Protein AF-A0A4U1F525-F1 (afdb_monomer)

Structure (mmCIF, N/CA/C/O backbone):
data_AF-A0A4U1F525-F1
#
_entry.id   AF-A0A4U1F525-F1
#
loop_
_atom_site.group_PDB
_atom_site.id
_atom_site.type_symbol
_atom_site.label_atom_id
_atom_site.label_alt_id
_atom_site.label_comp_id
_atom_site.label_asym_id
_atom_site.label_entity_id
_atom_site.label_seq_id
_atom_site.pdbx_PDB_ins_code
_atom_site.Cartn_x
_atom_site.Cartn_y
_atom_site.Cartn_z
_atom_site.occupancy
_atom_site.B_iso_or_equiv
_atom_site.auth_seq_id
_atom_site.auth_comp_id
_atom_site.auth_asym_id
_atom_site.auth_atom_id
_atom_site.pdbx_PDB_model_num
ATOM 1 N N . MET A 1 1 ? 8.512 -15.077 41.974 1.00 60.28 1 MET A N 1
ATOM 2 C CA . MET A 1 1 ? 8.374 -15.748 40.656 1.00 60.28 1 MET A CA 1
ATOM 3 C C . MET A 1 1 ? 7.055 -15.458 39.915 1.00 60.28 1 MET A C 1
ATOM 5 O O . MET A 1 1 ? 7.031 -15.609 38.702 1.00 60.28 1 MET A O 1
ATOM 9 N N . ALA A 1 2 ? 5.957 -15.048 40.573 1.00 68.88 2 ALA A N 1
ATOM 10 C CA . ALA A 1 2 ? 4.675 -14.788 39.889 1.00 68.88 2 ALA A CA 1
ATOM 11 C C . ALA A 1 2 ? 4.596 -13.418 39.180 1.00 68.88 2 ALA A C 1
ATOM 13 O O . ALA A 1 2 ? 4.016 -13.311 38.103 1.00 68.88 2 ALA A O 1
ATOM 14 N N . ALA A 1 3 ? 5.210 -12.378 39.756 1.00 73.06 3 ALA A N 1
ATOM 15 C CA . ALA A 1 3 ? 5.197 -11.025 39.193 1.00 73.06 3 ALA A CA 1
ATOM 16 C C . ALA A 1 3 ? 5.994 -10.916 37.880 1.00 73.06 3 ALA A C 1
ATOM 18 O O . ALA A 1 3 ? 5.531 -10.294 36.931 1.00 73.06 3 ALA A O 1
ATOM 19 N N . SER A 1 4 ? 7.142 -11.596 37.789 1.00 82.38 4 SER A N 1
ATOM 20 C CA . SER A 1 4 ? 7.958 -11.630 36.569 1.00 82.38 4 SER A CA 1
ATOM 21 C C . SER A 1 4 ? 7.223 -12.296 35.406 1.00 82.38 4 SER A C 1
ATOM 23 O O . SER A 1 4 ? 7.236 -11.776 34.297 1.00 82.38 4 SER A O 1
ATOM 25 N N . ARG A 1 5 ? 6.501 -13.394 35.668 1.00 87.81 5 ARG A N 1
ATOM 26 C CA . ARG A 1 5 ? 5.649 -14.052 34.665 1.00 87.81 5 ARG A CA 1
ATOM 27 C C . ARG A 1 5 ? 4.547 -13.118 34.170 1.00 87.81 5 ARG A C 1
ATOM 29 O O . ARG A 1 5 ? 4.356 -13.003 32.968 1.00 87.81 5 ARG A O 1
ATOM 36 N N . ARG A 1 6 ? 3.871 -12.408 35.081 1.00 89.94 6 ARG A N 1
ATOM 37 C CA . ARG A 1 6 ? 2.830 -11.428 34.725 1.00 89.94 6 ARG A CA 1
ATOM 38 C C . ARG A 1 6 ? 3.379 -10.294 33.857 1.00 89.94 6 ARG A C 1
ATOM 40 O O . ARG A 1 6 ? 2.772 -9.999 32.838 1.00 89.94 6 ARG A O 1
ATOM 47 N N . CYS A 1 7 ? 4.537 -9.722 34.193 1.00 89.44 7 CYS A N 1
ATOM 48 C CA . CYS A 1 7 ? 5.173 -8.705 33.347 1.00 89.44 7 CYS A CA 1
ATOM 49 C C . CYS A 1 7 ? 5.496 -9.230 31.948 1.00 89.44 7 CYS A C 1
ATOM 51 O O . CYS A 1 7 ? 5.186 -8.564 30.967 1.00 89.44 7 CYS A O 1
ATOM 53 N N . LEU A 1 8 ? 6.073 -10.429 31.840 1.00 90.25 8 LEU A N 1
ATOM 54 C CA . LEU A 1 8 ? 6.386 -11.021 30.539 1.00 90.25 8 LEU A CA 1
ATOM 55 C C . LEU A 1 8 ? 5.126 -11.240 29.694 1.00 90.25 8 LEU A C 1
ATOM 57 O O . LEU A 1 8 ? 5.131 -10.902 28.515 1.00 90.25 8 LEU A O 1
ATOM 61 N N . PHE A 1 9 ? 4.035 -11.722 30.296 1.00 92.06 9 PHE A N 1
ATOM 62 C CA . PHE A 1 9 ? 2.754 -11.853 29.599 1.00 92.06 9 PHE A CA 1
ATOM 63 C C . PHE A 1 9 ? 2.214 -10.504 29.121 1.00 92.06 9 PHE A C 1
ATOM 65 O O . PHE A 1 9 ? 1.806 -10.396 27.970 1.00 92.06 9 PHE A O 1
ATOM 72 N N . LEU A 1 10 ? 2.251 -9.467 29.959 1.00 92.00 10 LEU A N 1
ATOM 73 C CA . LEU A 1 10 ? 1.792 -8.131 29.570 1.00 92.00 10 LEU A CA 1
ATOM 74 C C . LEU A 1 10 ? 2.643 -7.533 28.440 1.00 92.00 10 LEU A C 1
ATOM 76 O O . LEU A 1 10 ? 2.096 -6.933 27.518 1.00 92.00 10 LEU A O 1
ATOM 80 N N . LEU A 1 11 ? 3.962 -7.742 28.466 1.00 93.06 11 LEU A N 1
ATOM 81 C CA . LEU A 1 11 ? 4.863 -7.303 27.398 1.00 93.06 11 LEU A CA 1
ATOM 82 C C . LEU A 1 11 ? 4.612 -8.057 26.087 1.00 93.06 11 LEU A C 1
ATOM 84 O O . LEU A 1 11 ? 4.565 -7.429 25.028 1.00 93.06 11 LEU A O 1
ATOM 88 N N . LEU A 1 12 ? 4.404 -9.377 26.146 1.00 92.88 12 LEU A N 1
ATOM 89 C CA . LEU A 1 12 ? 4.054 -10.182 24.972 1.00 92.88 12 LEU A CA 1
ATOM 90 C C . LEU A 1 12 ? 2.709 -9.760 24.378 1.00 92.88 12 LEU A C 1
ATOM 92 O O . LEU A 1 12 ? 2.611 -9.605 23.165 1.00 92.88 12 LEU A O 1
ATOM 96 N N . LEU A 1 13 ? 1.694 -9.544 25.218 1.00 93.25 13 LEU A N 1
ATOM 97 C CA . LEU A 1 13 ? 0.376 -9.091 24.772 1.00 93.25 13 LEU A CA 1
ATOM 98 C C . LEU A 1 13 ? 0.452 -7.701 24.135 1.00 93.25 13 LEU A C 1
ATOM 100 O O . LEU A 1 13 ? -0.086 -7.508 23.051 1.00 93.25 13 LEU A O 1
ATOM 104 N N . SER A 1 14 ? 1.172 -6.764 24.757 1.00 91.56 14 SER A N 1
ATOM 105 C CA . SER A 1 14 ? 1.386 -5.417 24.212 1.00 91.56 14 SER A CA 1
ATOM 106 C C . SER A 1 14 ? 2.076 -5.460 22.844 1.00 91.56 14 SER A C 1
ATOM 108 O O . SER A 1 14 ? 1.582 -4.891 21.871 1.00 91.56 14 SER A O 1
ATOM 110 N N . 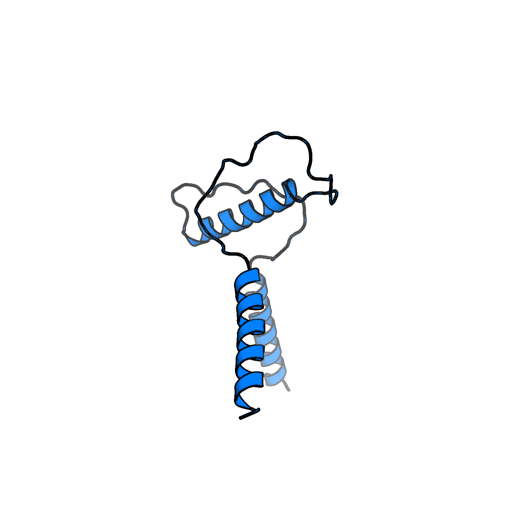THR A 1 15 ? 3.174 -6.214 22.741 1.00 88.56 15 THR A N 1
ATOM 111 C CA . THR A 1 15 ? 3.919 -6.376 21.482 1.00 88.56 15 THR A CA 1
ATOM 112 C C . THR A 1 15 ? 3.069 -7.073 20.417 1.00 88.56 15 THR A C 1
ATOM 114 O O . THR A 1 15 ? 3.085 -6.672 19.257 1.00 88.56 15 THR A O 1
ATOM 117 N N . GLY A 1 16 ? 2.285 -8.083 20.806 1.00 87.31 16 GLY A N 1
ATOM 118 C CA . GLY A 1 16 ? 1.355 -8.778 19.921 1.00 87.31 16 GLY A CA 1
ATOM 119 C C . GLY A 1 16 ? 0.292 -7.840 19.354 1.00 87.31 16 GLY A C 1
ATOM 120 O O . GLY A 1 16 ? 0.112 -7.793 18.143 1.00 87.31 16 GLY A O 1
ATOM 121 N N . VAL A 1 17 ? -0.357 -7.034 20.198 1.00 87.19 17 VAL A N 1
ATOM 122 C CA . VAL A 1 17 ? -1.357 -6.050 19.752 1.00 87.19 17 VAL A CA 1
ATOM 123 C C . VAL A 1 17 ? -0.728 -4.988 18.847 1.00 87.19 17 VAL A C 1
ATOM 125 O O . VAL A 1 17 ? -1.327 -4.637 17.8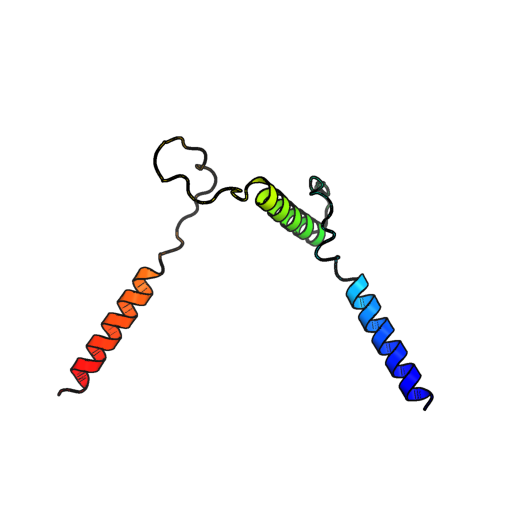35 1.00 87.19 17 VAL A O 1
ATOM 128 N N . ALA A 1 18 ? 0.488 -4.522 19.146 1.00 83.88 18 ALA A N 1
ATOM 129 C CA . ALA A 1 18 ? 1.201 -3.572 18.291 1.00 83.88 18 ALA A CA 1
ATOM 130 C C . ALA A 1 18 ? 1.490 -4.151 16.894 1.00 83.88 18 AL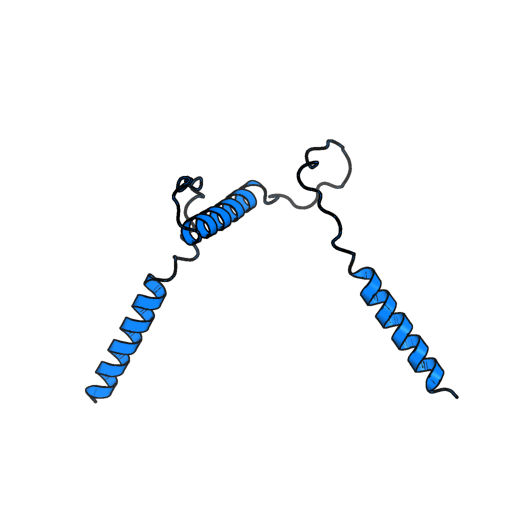A A C 1
ATOM 132 O O . ALA A 1 18 ? 1.276 -3.469 15.895 1.00 83.88 18 ALA A O 1
ATOM 133 N N . LEU A 1 19 ? 1.910 -5.418 16.817 1.00 80.56 19 LEU A N 1
ATOM 134 C CA . LEU A 1 19 ? 2.135 -6.122 15.551 1.00 80.56 19 LEU A CA 1
ATOM 135 C C . LEU A 1 19 ? 0.831 -6.393 14.785 1.00 80.56 19 LEU A C 1
ATOM 137 O O . LEU A 1 19 ? 0.843 -6.376 13.559 1.00 80.56 19 LEU A O 1
ATOM 141 N N . LEU A 1 20 ? -0.282 -6.635 15.487 1.00 76.56 20 LEU A N 1
ATOM 142 C CA . LEU A 1 20 ? -1.605 -6.812 14.872 1.00 76.56 20 LEU A CA 1
ATOM 143 C C . LEU A 1 20 ? -2.194 -5.493 14.352 1.00 76.56 20 LEU A C 1
ATOM 145 O O . LEU A 1 20 ? -2.937 -5.508 13.374 1.00 76.56 20 LEU A O 1
ATOM 149 N N . LEU A 1 21 ? -1.894 -4.371 15.013 1.00 73.81 21 LEU A N 1
ATOM 150 C CA . LEU A 1 21 ? -2.354 -3.042 14.606 1.00 73.81 21 LEU A CA 1
ATOM 151 C C . LEU A 1 21 ? -1.521 -2.476 13.448 1.00 73.81 21 LEU A C 1
ATOM 153 O O . LEU A 1 21 ? -2.005 -1.644 12.682 1.00 73.81 21 LEU A O 1
ATOM 157 N N . GLN A 1 22 ? -0.277 -2.934 13.291 1.00 74.25 22 GLN A N 1
ATOM 158 C CA . GLN A 1 22 ? 0.505 -2.660 12.092 1.00 74.25 22 GLN A CA 1
ATOM 159 C C . GLN A 1 22 ? -0.146 -3.357 10.886 1.00 74.25 22 GLN A C 1
ATOM 161 O O . GLN A 1 22 ? -0.360 -4.570 10.930 1.00 74.25 22 GLN A O 1
ATOM 166 N N . PRO A 1 23 ? -0.432 -2.635 9.784 1.00 61.47 23 PRO A N 1
ATOM 167 C CA . PRO A 1 23 ? -0.924 -3.259 8.566 1.00 61.47 23 PRO A CA 1
ATOM 168 C C . PRO A 1 23 ? 0.049 -4.366 8.146 1.00 61.47 23 PRO A C 1
ATOM 170 O O . PRO A 1 23 ? 1.254 -4.093 8.065 1.00 61.47 23 PRO A O 1
ATOM 173 N N . PRO A 1 24 ? -0.417 -5.605 7.896 1.00 60.56 24 PRO A N 1
ATOM 174 C CA . PRO A 1 24 ? 0.459 -6.708 7.543 1.00 60.56 24 PRO A CA 1
ATOM 175 C C . PRO A 1 24 ? 1.216 -6.349 6.266 1.00 60.56 24 PRO A C 1
ATOM 177 O O . PRO A 1 24 ? 0.679 -6.369 5.155 1.00 60.56 24 PRO A O 1
ATOM 180 N N . LEU A 1 25 ? 2.490 -6.000 6.443 1.00 57.00 25 LEU A N 1
ATOM 181 C CA . LEU A 1 25 ? 3.414 -5.648 5.381 1.00 57.00 25 LEU A CA 1
ATOM 182 C C . LEU A 1 25 ? 3.737 -6.915 4.579 1.00 57.00 25 LEU A C 1
ATOM 184 O O . LEU A 1 25 ? 4.793 -7.520 4.728 1.00 57.00 25 LEU A O 1
ATOM 188 N N . GLY A 1 26 ? 2.809 -7.340 3.726 1.00 57.12 26 GLY A N 1
ATOM 189 C CA . GLY A 1 26 ? 3.057 -8.390 2.746 1.00 57.12 26 GLY A CA 1
ATOM 190 C C . GLY A 1 26 ? 2.296 -9.694 2.943 1.00 57.12 26 GLY A C 1
ATOM 191 O O . GLY A 1 26 ? 2.904 -10.758 2.853 1.00 57.12 26 GLY A O 1
ATOM 192 N N . ALA A 1 27 ? 0.964 -9.645 3.011 1.00 50.78 27 ALA A N 1
ATOM 193 C CA . ALA A 1 27 ? 0.183 -10.742 2.440 1.00 50.78 27 ALA A CA 1
ATOM 194 C C . ALA A 1 27 ? 0.469 -10.790 0.922 1.00 50.78 27 ALA A C 1
ATOM 196 O O . ALA A 1 27 ? -0.083 -10.044 0.114 1.00 50.78 27 ALA A O 1
ATOM 197 N N . ARG A 1 28 ? 1.473 -11.586 0.539 1.00 56.62 28 ARG A N 1
ATOM 198 C CA . ARG A 1 28 ? 1.892 -11.852 -0.842 1.00 56.62 28 ARG A CA 1
ATOM 199 C C . ARG A 1 28 ? 0.980 -12.906 -1.476 1.00 56.62 28 A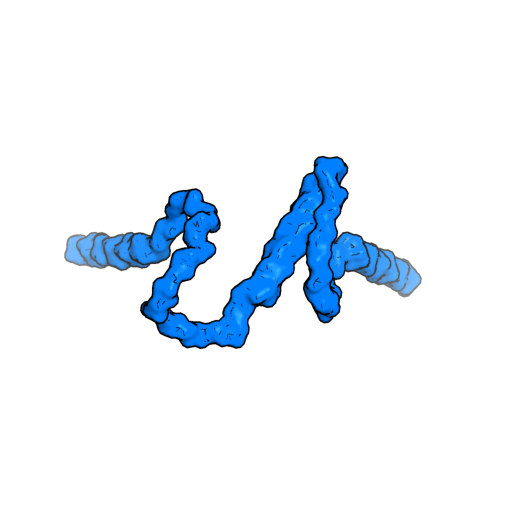RG A C 1
ATOM 201 O O . ARG A 1 28 ? 1.423 -14.008 -1.774 1.00 56.62 28 ARG A O 1
ATOM 208 N N . GLY A 1 29 ? -0.279 -12.573 -1.705 1.00 51.91 29 GLY A N 1
ATOM 209 C CA . GLY A 1 29 ? -1.169 -13.393 -2.522 1.00 51.91 29 GLY A CA 1
ATOM 210 C C . GLY A 1 29 ? -1.835 -12.489 -3.532 1.00 51.91 29 GLY A C 1
ATOM 211 O O . GLY A 1 29 ? -2.676 -11.714 -3.116 1.00 51.91 29 GLY A O 1
ATOM 212 N N . THR A 1 30 ? -1.392 -12.557 -4.796 1.00 53.06 30 THR A N 1
ATOM 213 C CA . THR A 1 30 ? -1.976 -11.921 -6.003 1.00 53.06 30 THR A CA 1
ATOM 214 C C . THR A 1 30 ? -2.380 -10.440 -5.878 1.00 53.06 30 THR A C 1
ATOM 216 O O . THR A 1 30 ? -3.280 -10.123 -5.115 1.00 53.06 30 THR A O 1
ATOM 219 N N . PRO A 1 31 ? -1.773 -9.506 -6.640 1.00 58.69 31 PRO A N 1
ATOM 220 C CA . PRO A 1 31 ? -2.158 -8.098 -6.572 1.00 58.69 31 PRO A CA 1
ATOM 221 C C . PRO A 1 31 ? -3.628 -7.925 -6.980 1.00 58.69 31 PRO A C 1
ATOM 223 O O . PRO A 1 31 ? -3.957 -7.983 -8.162 1.00 58.69 31 PRO A O 1
ATOM 226 N N . LEU A 1 32 ? -4.491 -7.754 -5.979 1.00 67.06 32 LEU A N 1
ATOM 227 C CA . LEU A 1 32 ? -5.860 -7.298 -6.144 1.00 67.06 32 LEU A CA 1
ATOM 228 C C . LEU A 1 32 ? -5.787 -5.848 -6.621 1.00 67.06 32 LEU A C 1
ATOM 230 O O . LEU A 1 32 ? -4.967 -5.074 -6.120 1.00 67.06 32 LEU A O 1
ATOM 234 N N . GLU A 1 33 ? -6.585 -5.507 -7.627 1.00 73.94 33 GLU A N 1
ATOM 235 C CA . GLU A 1 33 ? -6.722 -4.125 -8.072 1.00 73.94 33 GLU A CA 1
ATOM 236 C C . GLU A 1 33 ? -7.113 -3.263 -6.859 1.00 73.94 33 GLU A C 1
ATOM 238 O O . GLU A 1 33 ? -8.079 -3.605 -6.169 1.00 73.94 33 GLU A O 1
ATOM 243 N N . PRO A 1 34 ? -6.328 -2.224 -6.517 1.00 76.19 34 PRO A N 1
ATOM 244 C CA . PRO A 1 34 ? -6.608 -1.419 -5.338 1.00 76.19 34 PRO A CA 1
ATOM 245 C C . PRO A 1 34 ? -7.970 -0.748 -5.516 1.00 76.19 34 PRO A C 1
ATOM 247 O O . PRO A 1 34 ? -8.225 -0.089 -6.523 1.00 76.19 34 PRO A O 1
ATOM 250 N N . VAL A 1 35 ? -8.858 -0.929 -4.541 1.00 82.19 35 VAL A N 1
ATOM 251 C CA . VAL A 1 35 ? -10.224 -0.400 -4.603 1.00 82.19 35 VAL A CA 1
ATOM 252 C C . VAL A 1 35 ? -10.208 1.062 -4.184 1.00 82.19 35 VAL A C 1
ATOM 254 O O . VAL A 1 35 ? -9.702 1.398 -3.114 1.00 82.19 35 VAL A O 1
ATOM 257 N N . TYR A 1 36 ? -10.776 1.930 -5.020 1.00 85.62 36 TYR A N 1
ATOM 258 C CA . TYR A 1 36 ? -10.874 3.350 -4.710 1.00 85.62 36 TYR A CA 1
ATOM 259 C C . TYR A 1 36 ? -11.786 3.582 -3.485 1.00 85.62 36 TYR A C 1
ATOM 261 O O . TYR A 1 36 ? -12.962 3.218 -3.540 1.00 85.62 36 TYR A O 1
ATOM 269 N N . PRO A 1 37 ? -11.289 4.199 -2.393 1.00 82.69 37 PRO A N 1
ATOM 270 C CA . PRO A 1 37 ? -12.060 4.380 -1.157 1.00 82.69 37 PRO A CA 1
ATOM 271 C C . PRO A 1 37 ? -13.227 5.383 -1.251 1.00 82.69 37 PRO A C 1
ATOM 273 O O . PRO A 1 37 ? -14.006 5.490 -0.306 1.00 82.69 37 PRO A O 1
ATOM 276 N N . GLY A 1 38 ? -13.353 6.121 -2.361 1.00 84.62 38 GLY A N 1
ATOM 277 C CA . GLY A 1 38 ? -14.352 7.179 -2.546 1.00 84.62 38 GLY A CA 1
ATOM 278 C C . GLY A 1 38 ? -13.861 8.573 -2.131 1.00 84.62 38 GLY A C 1
ATOM 279 O O . GLY A 1 38 ? -12.877 8.713 -1.407 1.00 84.62 38 GLY A O 1
ATOM 280 N N . ASP A 1 39 ? -14.578 9.615 -2.565 1.00 82.44 39 ASP A N 1
ATOM 281 C CA . ASP A 1 39 ? -14.180 11.023 -2.371 1.00 82.44 39 ASP A CA 1
ATOM 282 C C . ASP A 1 39 ? -14.257 11.507 -0.909 1.00 82.44 39 ASP A C 1
ATOM 284 O O . ASP A 1 39 ? -13.645 12.508 -0.547 1.00 82.44 39 ASP A O 1
ATOM 288 N N . ASN A 1 40 ? -14.986 10.788 -0.048 1.00 81.75 40 ASN A N 1
ATOM 289 C CA . ASN A 1 40 ? -15.137 11.110 1.379 1.00 81.75 40 ASN A CA 1
ATOM 290 C C . ASN A 1 40 ? -14.122 10.377 2.274 1.00 81.75 40 ASN A C 1
ATOM 292 O O . ASN A 1 40 ? -14.302 10.299 3.491 1.00 81.75 40 ASN A O 1
ATOM 296 N N . ALA A 1 41 ? -13.094 9.776 1.679 1.00 82.88 41 ALA A N 1
ATOM 297 C CA . ALA A 1 41 ? -12.105 9.005 2.408 1.00 82.88 41 ALA A CA 1
ATOM 298 C C . ALA A 1 41 ? -11.226 9.890 3.294 1.00 82.88 41 ALA A C 1
ATOM 300 O O . ALA A 1 41 ? -10.927 11.046 2.983 1.00 82.88 41 ALA A O 1
ATOM 301 N N . THR A 1 42 ? -10.758 9.324 4.401 1.00 87.31 42 THR A N 1
ATOM 302 C CA . THR A 1 42 ? -9.797 10.023 5.252 1.00 87.31 42 THR A CA 1
ATOM 303 C C . THR A 1 42 ? -8.441 10.134 4.549 1.00 87.31 42 THR A C 1
ATOM 305 O O . THR A 1 42 ? -8.081 9.318 3.697 1.00 87.31 42 THR A O 1
ATOM 308 N N . LEU A 1 43 ? -7.644 11.139 4.928 1.00 86.44 43 LEU A N 1
ATOM 309 C CA . LEU A 1 43 ? -6.309 11.351 4.353 1.00 86.44 43 LEU A CA 1
ATOM 310 C C . LEU A 1 43 ? -5.410 10.110 4.503 1.00 86.44 43 LEU A C 1
ATOM 312 O O . LEU A 1 43 ? -4.609 9.801 3.624 1.00 86.44 43 LEU A O 1
ATOM 316 N N . GLU A 1 44 ? -5.577 9.379 5.604 1.00 85.81 44 GLU A N 1
ATOM 317 C CA . GLU A 1 44 ? -4.864 8.131 5.861 1.00 85.81 44 GLU A CA 1
ATOM 318 C C . GLU A 1 44 ? -5.267 7.024 4.874 1.00 85.81 44 GLU A C 1
ATOM 320 O O . GLU A 1 44 ? -4.397 6.370 4.299 1.00 85.81 44 GLU A O 1
ATOM 325 N N . GLN A 1 45 ? -6.566 6.864 4.602 1.00 84.00 45 GLN A N 1
ATOM 326 C CA . GLN A 1 45 ? -7.072 5.898 3.620 1.00 84.00 45 GLN A CA 1
ATOM 327 C C . GLN A 1 45 ? -6.608 6.236 2.198 1.00 84.00 45 GLN A C 1
ATOM 329 O O . GLN A 1 45 ? -6.235 5.345 1.436 1.00 84.00 45 GLN A O 1
ATOM 334 N N . MET A 1 46 ? -6.554 7.524 1.848 1.00 86.31 46 MET A N 1
ATOM 335 C CA . MET A 1 46 ? -5.990 7.976 0.572 1.00 86.31 46 MET A CA 1
ATOM 336 C C . MET A 1 46 ? -4.493 7.675 0.461 1.00 86.31 46 MET A C 1
ATOM 338 O O . MET A 1 46 ? -4.029 7.228 -0.590 1.00 86.31 46 MET A O 1
ATOM 342 N N . ALA A 1 47 ? -3.729 7.877 1.537 1.00 86.81 47 ALA A N 1
ATOM 343 C CA . ALA A 1 47 ? -2.303 7.558 1.563 1.00 86.81 47 ALA A CA 1
ATOM 344 C C . ALA A 1 47 ? -2.051 6.048 1.402 1.00 86.81 47 ALA A C 1
ATOM 346 O O . ALA A 1 47 ? -1.141 5.648 0.669 1.00 86.81 47 ALA A O 1
ATOM 347 N N . GLN A 1 48 ? -2.877 5.215 2.040 1.00 84.81 48 GLN A N 1
ATOM 348 C CA . GLN A 1 48 ? -2.839 3.759 1.892 1.00 84.81 48 GLN A CA 1
ATOM 349 C C . GLN A 1 48 ? -3.168 3.340 0.454 1.00 84.81 48 GLN A C 1
ATOM 351 O O . GLN A 1 48 ? -2.371 2.633 -0.165 1.00 84.81 48 GLN A O 1
ATOM 356 N N . TYR A 1 49 ? -4.252 3.867 -0.121 1.00 87.25 49 TYR A N 1
ATOM 357 C CA . TYR A 1 49 ? -4.626 3.626 -1.517 1.00 87.25 49 TYR A CA 1
ATOM 358 C C . TYR A 1 49 ? -3.502 4.012 -2.493 1.00 87.25 49 TYR A C 1
ATOM 360 O O . TYR A 1 49 ? -3.137 3.234 -3.374 1.00 87.25 49 TYR A O 1
ATOM 368 N N . ALA A 1 50 ? -2.876 5.178 -2.306 1.00 88.06 50 ALA A N 1
ATOM 369 C CA . ALA A 1 50 ? -1.763 5.622 -3.144 1.00 88.06 50 ALA A CA 1
ATOM 370 C C . ALA A 1 50 ? -0.531 4.700 -3.035 1.00 88.06 50 ALA A C 1
ATOM 372 O O . ALA A 1 50 ? 0.140 4.421 -4.037 1.00 88.06 50 ALA A O 1
ATOM 373 N N . ALA A 1 51 ? -0.223 4.208 -1.831 1.00 87.62 51 ALA A N 1
ATOM 374 C CA . ALA A 1 51 ? 0.874 3.269 -1.611 1.00 87.62 51 ALA A CA 1
ATOM 375 C C . ALA A 1 51 ? 0.605 1.909 -2.280 1.00 87.62 51 ALA A C 1
ATOM 377 O O . ALA A 1 51 ? 1.501 1.345 -2.925 1.00 87.62 51 ALA A O 1
ATOM 378 N N . GLU A 1 52 ? -0.625 1.409 -2.172 1.00 86.06 52 GLU A N 1
ATOM 379 C CA . GLU A 1 52 ? -1.069 0.180 -2.831 1.00 86.06 52 GLU A CA 1
ATOM 380 C C . GLU A 1 52 ? -1.036 0.310 -4.353 1.00 86.06 52 GLU A C 1
ATOM 382 O O . GLU A 1 52 ? -0.452 -0.546 -5.024 1.00 86.06 52 GLU A O 1
ATOM 387 N N . LEU A 1 53 ? -1.539 1.418 -4.897 1.00 87.62 53 LEU A N 1
ATOM 388 C CA . LEU A 1 53 ? -1.503 1.714 -6.327 1.00 87.62 53 LEU A CA 1
ATOM 389 C C . LEU A 1 53 ? -0.072 1.746 -6.867 1.00 87.62 53 LEU A C 1
ATOM 391 O O . LEU A 1 53 ? 0.235 1.120 -7.884 1.00 87.62 53 LEU A O 1
ATOM 395 N N . ARG A 1 54 ? 0.848 2.402 -6.155 1.00 87.00 54 ARG A N 1
ATOM 396 C CA . ARG A 1 54 ? 2.264 2.428 -6.544 1.00 87.00 54 ARG A CA 1
ATOM 397 C C . ARG A 1 54 ? 2.869 1.025 -6.570 1.00 87.00 54 ARG A C 1
ATOM 399 O O . ARG A 1 54 ? 3.640 0.696 -7.473 1.00 87.00 54 ARG A O 1
ATOM 406 N N . ARG A 1 55 ? 2.536 0.186 -5.590 1.00 84.88 55 ARG A N 1
ATOM 407 C CA . ARG A 1 55 ? 2.995 -1.207 -5.531 1.00 84.88 55 ARG A CA 1
ATOM 408 C C . ARG A 1 55 ? 2.403 -2.044 -6.668 1.00 84.88 55 ARG A C 1
ATOM 410 O O . ARG A 1 55 ? 3.141 -2.835 -7.258 1.00 84.88 55 ARG A O 1
ATOM 417 N N . TYR A 1 56 ? 1.122 -1.856 -6.978 1.00 86.38 56 TYR A N 1
ATOM 418 C CA . TYR A 1 56 ? 0.423 -2.510 -8.084 1.00 86.38 56 TYR A CA 1
ATOM 419 C C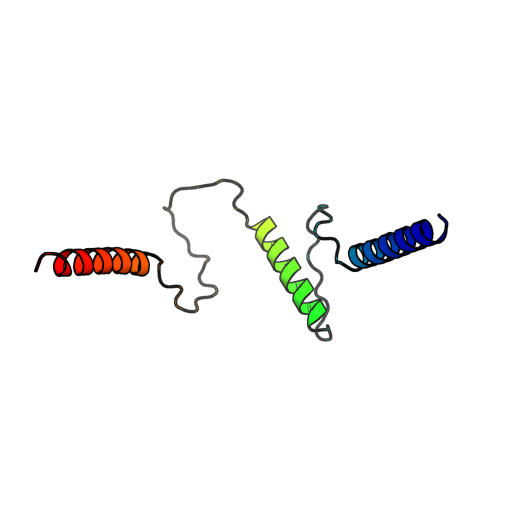 . TYR A 1 56 ? 1.085 -2.181 -9.426 1.00 86.38 56 TYR A C 1
ATOM 421 O O . TYR A 1 56 ? 1.526 -3.084 -10.139 1.00 86.38 56 TYR A O 1
ATOM 429 N N . ILE A 1 57 ? 1.277 -0.890 -9.707 1.00 86.69 57 ILE A N 1
ATOM 430 C CA . ILE A 1 57 ? 1.938 -0.421 -10.929 1.00 86.69 57 ILE A CA 1
ATOM 431 C C . ILE A 1 57 ? 3.348 -0.994 -11.023 1.00 86.69 57 ILE A C 1
ATOM 433 O O . ILE A 1 57 ? 3.705 -1.565 -12.048 1.00 86.69 57 ILE A O 1
ATOM 437 N N . ASN A 1 58 ? 4.135 -0.912 -9.948 1.00 86.38 58 ASN A N 1
ATOM 438 C CA . ASN A 1 58 ? 5.487 -1.462 -9.937 1.00 86.38 58 ASN A CA 1
ATOM 439 C C . ASN A 1 58 ? 5.500 -2.971 -10.217 1.00 86.38 58 ASN A C 1
ATOM 441 O O . ASN A 1 58 ? 6.415 -3.455 -10.868 1.00 86.38 58 ASN A O 1
ATOM 445 N N . MET A 1 59 ? 4.512 -3.733 -9.747 1.00 83.00 59 MET A N 1
ATOM 446 C CA . MET A 1 59 ? 4.400 -5.165 -10.049 1.00 83.00 59 MET A CA 1
ATOM 447 C C . MET A 1 59 ? 4.088 -5.432 -11.527 1.00 83.00 59 MET A C 1
ATOM 449 O O . MET A 1 59 ? 4.650 -6.370 -12.099 1.00 83.00 59 MET A O 1
ATOM 453 N N . LEU A 1 60 ? 3.214 -4.628 -12.137 1.00 81.06 60 LEU A N 1
ATOM 454 C CA . LEU A 1 60 ? 2.850 -4.756 -13.550 1.00 81.06 60 LEU A CA 1
ATOM 455 C C . LEU A 1 60 ? 3.988 -4.337 -14.482 1.00 81.06 60 LEU A C 1
ATOM 457 O O . LEU A 1 60 ? 4.263 -5.016 -15.469 1.00 81.06 60 LEU A O 1
ATOM 461 N N . THR A 1 61 ? 4.652 -3.228 -14.163 1.00 82.44 61 THR A N 1
ATOM 462 C CA . THR A 1 61 ? 5.615 -2.577 -15.058 1.00 82.44 61 THR A CA 1
ATOM 463 C C . THR A 1 61 ? 7.053 -2.993 -14.804 1.00 82.44 61 THR A C 1
ATOM 465 O O . THR A 1 61 ? 7.912 -2.670 -15.625 1.00 82.44 61 THR A O 1
ATOM 468 N N . ARG A 1 62 ? 7.348 -3.712 -13.705 1.00 78.81 62 ARG A N 1
ATOM 469 C CA . ARG A 1 62 ? 8.710 -4.183 -13.429 1.00 78.81 62 ARG A CA 1
ATOM 470 C C . ARG A 1 62 ? 9.198 -4.991 -14.631 1.00 78.81 62 ARG A C 1
ATOM 472 O O . ARG A 1 62 ? 8.655 -6.071 -14.885 1.00 78.81 62 ARG A O 1
ATOM 479 N N . PRO A 1 63 ? 10.242 -4.518 -15.334 1.00 75.75 63 PRO A N 1
ATOM 480 C CA . PRO A 1 63 ? 10.774 -5.227 -16.483 1.00 75.75 63 PRO A CA 1
ATOM 481 C C . PRO A 1 63 ? 11.168 -6.637 -16.054 1.00 75.75 63 PRO A C 1
ATOM 483 O O . PRO A 1 63 ? 11.958 -6.817 -15.124 1.00 75.75 63 PRO A O 1
ATOM 486 N N . ARG A 1 64 ? 10.577 -7.648 -16.695 1.00 72.00 64 ARG A N 1
ATOM 487 C CA . ARG A 1 64 ? 10.870 -9.056 -16.386 1.00 72.00 64 ARG A CA 1
ATOM 488 C C . ARG A 1 64 ? 12.117 -9.574 -17.107 1.00 72.00 64 ARG A C 1
ATOM 490 O O . ARG A 1 64 ? 12.613 -10.634 -16.753 1.00 72.00 64 ARG A O 1
ATOM 497 N N . TYR A 1 65 ? 12.665 -8.784 -18.030 1.00 70.31 65 TYR A N 1
ATOM 498 C CA . TYR A 1 65 ? 13.933 -9.032 -18.708 1.00 70.31 65 TYR A CA 1
ATOM 499 C C . TYR A 1 65 ? 14.742 -7.730 -18.727 1.00 70.31 65 TYR A C 1
ATOM 501 O O . TYR A 1 65 ? 14.236 -6.679 -19.122 1.00 70.31 65 TYR A O 1
ATOM 509 N N . GLY A 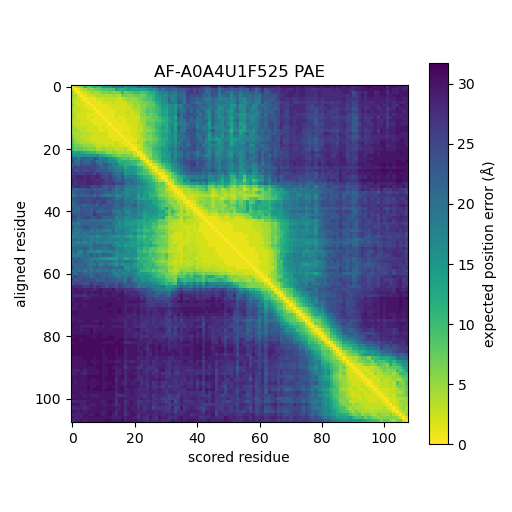1 66 ? 15.974 -7.776 -18.224 1.00 69.69 66 GLY A N 1
ATOM 510 C CA . GLY A 1 66 ? 16.875 -6.627 -18.207 1.00 69.69 66 GLY A CA 1
ATOM 511 C C . GLY A 1 66 ? 17.554 -6.441 -19.562 1.00 69.69 66 GLY A C 1
ATOM 512 O O . GLY A 1 66 ? 18.059 -7.412 -20.111 1.00 69.69 66 GLY A O 1
ATOM 513 N N . LYS A 1 67 ? 17.593 -5.184 -20.032 1.00 61.44 67 LYS A N 1
ATOM 514 C CA . LYS A 1 67 ? 18.328 -4.679 -21.209 1.00 61.44 67 LYS A CA 1
ATOM 515 C C . LYS A 1 67 ? 17.893 -5.300 -22.548 1.00 61.44 67 LYS A C 1
ATOM 517 O O . LYS A 1 67 ? 18.509 -6.234 -23.040 1.00 61.44 67 LYS A O 1
ATOM 522 N N . ARG A 1 68 ? 16.879 -4.708 -23.190 1.00 58.19 68 ARG A N 1
ATOM 523 C CA . ARG A 1 68 ? 16.954 -4.548 -24.649 1.00 58.19 68 ARG A CA 1
ATOM 524 C C . ARG A 1 68 ? 17.621 -3.212 -24.896 1.00 58.19 68 ARG A C 1
ATOM 526 O O . ARG A 1 68 ? 17.252 -2.214 -24.271 1.00 58.19 68 ARG A O 1
ATOM 533 N N . ASP A 1 69 ? 18.673 -3.256 -25.686 1.00 53.56 69 ASP A N 1
ATOM 534 C CA . ASP A 1 69 ? 19.476 -2.103 -26.018 1.00 53.56 69 ASP A CA 1
ATOM 535 C C . ASP A 1 69 ? 18.620 -0.983 -26.599 1.00 53.56 69 ASP A C 1
ATOM 537 O O . ASP A 1 69 ? 17.533 -1.176 -27.147 1.00 53.56 69 ASP A O 1
ATOM 541 N N . LYS A 1 70 ? 19.094 0.223 -26.320 1.00 57.12 70 LYS A N 1
ATOM 542 C CA . LYS A 1 70 ? 18.435 1.483 -26.609 1.00 57.12 70 LYS A CA 1
ATOM 543 C C . LYS A 1 70 ? 18.430 1.725 -28.113 1.00 57.12 70 LYS A C 1
ATOM 545 O O . LYS A 1 70 ? 19.291 2.448 -28.589 1.00 57.12 70 LYS A O 1
ATOM 550 N N . GLU A 1 71 ? 17.475 1.187 -28.852 1.00 53.34 71 GLU A N 1
ATOM 551 C CA . GLU A 1 71 ? 17.245 1.636 -30.227 1.00 53.34 71 GLU A CA 1
ATOM 552 C C . GLU A 1 71 ? 15.906 1.126 -30.763 1.00 53.34 71 GLU A C 1
ATOM 554 O O . GLU A 1 71 ? 15.622 -0.066 -30.746 1.00 53.34 71 GLU A O 1
ATOM 559 N N . GLY A 1 72 ? 15.063 2.067 -31.200 1.00 45.69 72 GLY A N 1
ATOM 560 C CA . GLY A 1 72 ? 13.687 1.832 -31.649 1.00 45.69 72 GLY A CA 1
ATOM 561 C C . GLY A 1 72 ? 12.674 2.353 -30.628 1.00 45.69 72 GLY A C 1
ATOM 562 O O . GLY A 1 72 ? 12.120 1.589 -29.850 1.00 45.69 72 GLY A O 1
ATOM 563 N N . VAL A 1 73 ? 12.578 3.671 -30.433 1.00 52.53 73 VAL A N 1
ATOM 564 C CA . VAL A 1 73 ? 11.581 4.502 -31.138 1.00 52.53 73 VAL A CA 1
ATOM 565 C C . VAL A 1 73 ? 10.167 3.976 -30.878 1.00 52.53 73 VAL A C 1
ATOM 567 O O . VAL A 1 73 ? 9.731 3.030 -31.518 1.00 52.53 73 VAL A O 1
ATOM 570 N N . LEU A 1 74 ? 9.498 4.568 -29.886 1.00 47.78 74 LEU A N 1
ATOM 571 C CA . LEU A 1 74 ? 8.171 5.195 -29.970 1.00 47.78 74 LEU A CA 1
ATOM 572 C C . LEU A 1 74 ? 7.688 5.510 -28.546 1.00 47.78 74 LEU A C 1
ATOM 574 O O . LEU A 1 74 ? 7.100 4.695 -27.842 1.00 47.78 74 LEU A O 1
ATOM 578 N N . ASP A 1 75 ? 8.089 6.702 -28.119 1.00 49.94 75 ASP A N 1
ATOM 579 C CA . ASP A 1 75 ? 7.263 7.706 -27.455 1.00 49.94 75 ASP A CA 1
ATOM 580 C C . ASP A 1 75 ? 5.955 7.224 -26.791 1.00 49.94 75 ASP A C 1
ATOM 582 O O . ASP A 1 75 ? 4.888 7.189 -27.394 1.00 49.94 75 ASP A O 1
ATOM 586 N N . PHE A 1 76 ? 6.048 6.849 -25.515 1.00 46.44 76 PHE A N 1
ATOM 587 C CA . PHE A 1 76 ? 4.894 6.671 -24.621 1.00 46.44 76 PHE A CA 1
ATOM 588 C C . PHE A 1 76 ? 5.138 7.329 -23.253 1.00 46.44 76 PHE A C 1
ATOM 590 O O . PHE A 1 76 ? 4.489 7.011 -22.259 1.00 46.44 76 PHE A O 1
ATOM 597 N N . SER A 1 77 ? 6.127 8.219 -23.156 1.00 52.88 77 SER A N 1
ATOM 598 C CA . SER A 1 77 ? 6.553 8.826 -21.889 1.00 52.88 77 SER A CA 1
ATOM 599 C C . SER A 1 77 ? 6.644 10.340 -21.989 1.00 52.88 77 SER A C 1
ATOM 601 O O . SER A 1 77 ? 7.565 10.950 -21.462 1.00 52.88 77 SER A O 1
ATOM 603 N N . GLU A 1 78 ? 5.627 10.946 -22.591 1.00 52.12 78 GLU A N 1
ATOM 604 C CA . GLU A 1 78 ? 5.259 12.328 -22.305 1.00 52.12 78 GLU A CA 1
ATOM 605 C C . GLU A 1 78 ? 4.087 12.343 -21.314 1.00 52.12 78 GLU A C 1
ATOM 607 O O . GLU A 1 78 ? 2.981 12.783 -21.599 1.00 52.12 78 GLU A O 1
ATOM 612 N N . CYS A 1 79 ? 4.310 11.799 -20.116 1.00 46.50 79 CYS A N 1
ATOM 613 C CA . CYS A 1 79 ? 3.410 12.026 -18.992 1.00 46.50 79 CYS A CA 1
ATOM 614 C C . CYS A 1 79 ? 4.242 12.329 -17.747 1.00 46.50 79 CYS A C 1
ATOM 616 O O . CYS A 1 79 ? 4.736 11.428 -17.071 1.00 46.50 79 CYS A O 1
ATOM 618 N N . GLY A 1 80 ? 4.393 13.623 -17.460 1.00 44.31 80 GLY A N 1
ATOM 619 C CA . GLY A 1 80 ? 4.918 14.113 -16.187 1.00 44.31 80 GLY A CA 1
ATOM 620 C C . GLY A 1 80 ? 6.366 14.593 -16.222 1.00 44.31 80 GLY A C 1
ATOM 621 O O . GLY A 1 80 ? 7.205 14.078 -15.488 1.00 44.31 80 GLY A O 1
ATOM 622 N N . SER A 1 81 ? 6.653 15.630 -17.010 1.00 45.81 81 SER A N 1
ATOM 623 C CA . SER A 1 81 ? 7.787 16.512 -16.716 1.00 45.81 81 SER A CA 1
ATOM 624 C C . SER A 1 81 ? 7.383 17.489 -15.608 1.00 45.81 81 SER A C 1
ATOM 626 O O . SER A 1 81 ? 6.462 18.285 -15.791 1.00 45.81 81 SER A O 1
ATOM 628 N N . PRO A 1 82 ? 8.081 17.460 -14.465 1.00 48.22 82 PRO A N 1
ATOM 629 C CA . PRO A 1 82 ? 8.557 18.705 -13.898 1.00 48.22 82 PRO A CA 1
ATOM 630 C C . PRO A 1 82 ? 10.074 18.629 -13.713 1.00 48.22 82 PRO A C 1
ATOM 632 O O . PRO A 1 82 ? 10.643 17.643 -13.248 1.00 48.22 82 PRO A O 1
ATOM 635 N N . HIS A 1 83 ? 10.729 19.700 -14.134 1.00 50.31 83 HIS A N 1
ATOM 636 C CA . HIS A 1 83 ? 12.168 19.880 -14.170 1.00 50.31 83 HIS A CA 1
ATOM 637 C C . HIS A 1 83 ? 12.957 19.392 -12.933 1.00 50.31 83 HIS A C 1
ATOM 639 O O . HIS A 1 83 ? 12.613 19.662 -11.788 1.00 50.31 83 HIS A O 1
ATOM 645 N N . ALA A 1 84 ? 14.142 18.853 -13.251 1.00 50.28 84 ALA A N 1
ATOM 646 C CA . ALA A 1 84 ? 15.414 19.025 -12.539 1.00 50.28 84 ALA A CA 1
ATOM 647 C C . ALA A 1 84 ? 15.706 18.169 -11.289 1.00 50.28 84 ALA A C 1
ATOM 649 O O . ALA A 1 84 ? 15.820 18.668 -10.174 1.00 50.28 84 ALA A O 1
ATOM 650 N N . ALA A 1 85 ? 16.067 16.901 -11.511 1.00 47.44 85 ALA A N 1
ATOM 651 C CA . ALA A 1 85 ? 17.062 16.228 -10.672 1.00 47.44 85 ALA A CA 1
ATOM 652 C C . ALA A 1 85 ? 18.440 16.322 -11.355 1.00 47.44 85 ALA A C 1
ATOM 654 O O . ALA A 1 85 ? 18.751 15.564 -12.274 1.00 47.44 85 ALA A O 1
ATOM 655 N N . ALA A 1 86 ? 19.252 17.296 -10.936 1.00 52.69 86 ALA A N 1
ATOM 656 C CA . ALA A 1 86 ? 20.605 17.510 -11.447 1.00 52.69 86 ALA A CA 1
ATOM 657 C C . ALA A 1 86 ? 21.535 16.304 -11.157 1.00 52.69 86 ALA A C 1
ATOM 659 O O . ALA A 1 86 ? 21.418 15.657 -10.110 1.00 52.69 86 ALA A O 1
ATOM 660 N N . PRO A 1 87 ? 22.477 15.987 -12.066 1.00 50.72 87 PRO A N 1
ATOM 661 C CA . PRO A 1 87 ? 23.239 14.748 -12.034 1.00 50.72 87 PRO A CA 1
ATOM 662 C C . PRO A 1 87 ? 24.383 14.811 -11.016 1.00 50.72 87 PRO A C 1
ATOM 664 O O . PRO A 1 87 ? 25.106 15.801 -10.894 1.00 50.72 87 PRO A O 1
ATOM 667 N N . ARG A 1 88 ? 24.603 13.690 -10.323 1.00 56.25 88 ARG A N 1
ATOM 668 C CA . ARG A 1 88 ? 25.654 13.467 -9.311 1.00 56.25 88 ARG A CA 1
ATOM 669 C C . ARG A 1 88 ? 27.101 13.672 -9.811 1.00 56.25 88 ARG A C 1
ATOM 671 O O . ARG A 1 88 ? 28.037 13.560 -9.026 1.00 56.25 88 ARG A O 1
ATOM 678 N N . SER A 1 89 ? 27.301 14.025 -11.080 1.00 54.91 89 SER A N 1
ATOM 679 C CA . SER A 1 89 ? 28.603 14.303 -11.694 1.00 54.91 89 SER A CA 1
ATOM 680 C C . SER A 1 89 ? 29.236 15.624 -11.232 1.00 54.91 89 SER A C 1
ATOM 682 O O . SER A 1 89 ? 30.454 15.681 -11.065 1.00 54.91 89 SER A O 1
ATOM 684 N N . GLN A 1 90 ? 28.454 16.669 -10.921 1.00 58.31 90 GLN A N 1
ATOM 685 C CA . GLN 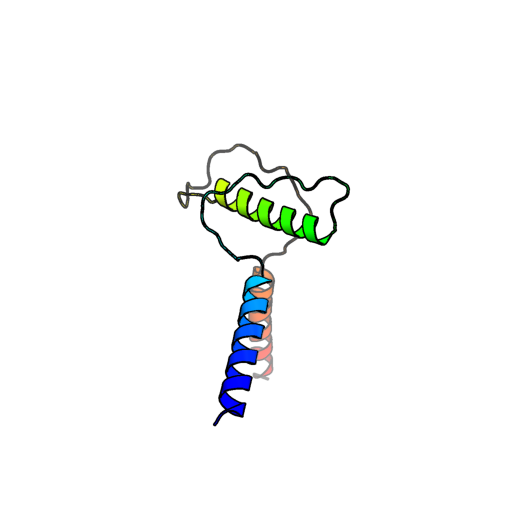A 1 90 ? 29.023 17.949 -10.453 1.00 58.31 90 GLN A CA 1
ATOM 686 C C . GLN A 1 90 ? 29.654 17.857 -9.054 1.00 58.31 90 GLN A C 1
ATOM 688 O O . GLN A 1 90 ? 30.654 18.523 -8.773 1.00 58.31 90 GLN A O 1
ATOM 693 N N . GLN A 1 91 ? 29.107 17.017 -8.169 1.00 60.28 91 GLN A N 1
ATOM 694 C CA . GLN A 1 91 ? 29.643 16.849 -6.816 1.00 60.28 91 GLN A CA 1
ATOM 695 C C . GLN A 1 91 ? 30.975 16.086 -6.820 1.00 60.28 91 GLN A C 1
ATOM 697 O O . GLN A 1 91 ? 31.855 16.394 -6.014 1.00 60.28 91 GLN A O 1
ATOM 702 N N . GLN A 1 92 ? 31.157 15.158 -7.765 1.00 61.25 92 GLN A N 1
ATOM 703 C CA . GLN A 1 92 ? 32.430 14.471 -7.979 1.00 61.25 92 GLN A CA 1
ATOM 704 C C . GLN A 1 92 ? 33.486 15.440 -8.535 1.00 61.25 92 GLN A C 1
ATOM 706 O O . GLN A 1 92 ? 34.581 15.533 -7.979 1.00 61.25 92 GLN A O 1
ATOM 711 N N . GLN A 1 93 ? 33.126 16.256 -9.535 1.00 62.75 93 GLN A N 1
ATOM 712 C CA . GLN A 1 93 ? 34.016 17.269 -10.123 1.00 62.75 93 GLN A CA 1
ATOM 713 C C . GLN A 1 93 ? 34.519 18.276 -9.071 1.00 62.75 93 GLN A C 1
ATOM 715 O O . GLN A 1 93 ? 35.705 18.597 -9.024 1.00 62.75 93 GLN A O 1
ATOM 720 N N . ARG A 1 94 ? 33.629 18.732 -8.174 1.00 64.81 94 ARG A N 1
ATOM 721 C CA . ARG A 1 94 ? 33.964 19.666 -7.082 1.00 64.81 94 ARG A CA 1
ATOM 722 C C . ARG A 1 94 ? 34.870 19.066 -6.009 1.00 64.81 94 ARG A C 1
ATOM 724 O O . ARG A 1 94 ? 35.633 19.797 -5.380 1.00 64.81 94 ARG A O 1
ATOM 731 N N . ARG A 1 95 ? 34.778 17.757 -5.767 1.00 66.19 95 ARG A N 1
ATOM 732 C CA . ARG A 1 95 ? 35.676 17.069 -4.828 1.00 66.19 95 ARG A CA 1
ATOM 733 C C . ARG A 1 95 ? 37.086 16.966 -5.396 1.00 66.19 95 ARG A C 1
ATOM 735 O O . ARG A 1 95 ? 38.035 17.268 -4.679 1.00 66.19 95 ARG A O 1
ATOM 742 N N . HIS A 1 96 ? 37.215 16.638 -6.681 1.00 63.81 96 HIS A N 1
ATOM 743 C CA . HIS A 1 96 ? 38.520 16.578 -7.339 1.00 63.81 96 HIS A CA 1
ATOM 744 C C . HIS A 1 96 ? 39.183 17.958 -7.461 1.00 63.81 96 HIS A C 1
ATOM 746 O O . HIS A 1 96 ? 40.375 18.077 -7.190 1.00 63.81 96 HIS A O 1
ATOM 752 N N . SER A 1 97 ? 38.430 19.022 -7.768 1.00 68.44 97 SER A N 1
ATOM 753 C CA . SER A 1 97 ? 39.002 20.375 -7.839 1.00 68.44 97 SER A CA 1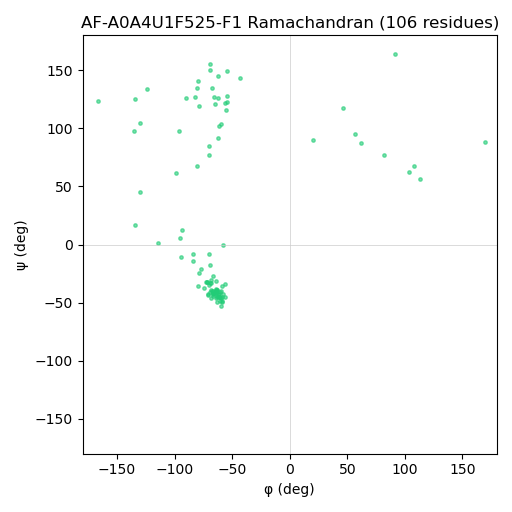
ATOM 754 C C . SER A 1 97 ? 39.402 20.943 -6.473 1.00 68.44 97 SER A C 1
ATOM 756 O O . SER A 1 97 ? 40.430 21.611 -6.373 1.00 68.44 97 SER A O 1
ATOM 758 N N . ARG A 1 98 ? 38.660 20.632 -5.398 1.00 71.81 98 ARG A N 1
ATOM 759 C CA . ARG A 1 98 ? 39.064 20.996 -4.026 1.00 71.81 98 ARG A CA 1
ATOM 760 C C . ARG A 1 98 ? 40.328 20.274 -3.570 1.00 71.81 98 ARG A C 1
ATOM 762 O O . ARG A 1 98 ? 41.186 20.919 -2.979 1.00 71.81 98 ARG A O 1
ATOM 769 N N . ALA A 1 99 ? 40.457 18.982 -3.873 1.00 71.69 99 ALA A N 1
ATOM 770 C CA . ALA A 1 99 ? 41.666 18.227 -3.551 1.00 71.69 99 ALA A CA 1
ATOM 771 C C . ALA A 1 99 ? 42.905 18.828 -4.239 1.00 71.69 99 ALA A C 1
ATOM 773 O O . ALA A 1 99 ? 43.949 18.970 -3.609 1.00 71.69 99 ALA A O 1
ATOM 774 N N . ASN A 1 100 ? 42.763 19.260 -5.497 1.00 66.12 100 ASN A N 1
ATOM 775 C CA . ASN A 1 100 ? 43.870 19.840 -6.256 1.00 66.12 100 ASN A CA 1
ATOM 776 C C . ASN A 1 100 ? 44.293 21.224 -5.722 1.00 66.12 100 ASN A C 1
ATOM 778 O O . ASN A 1 100 ? 45.479 21.489 -5.553 1.00 66.12 100 ASN A O 1
ATOM 782 N N . ALA A 1 101 ? 43.326 22.075 -5.357 1.00 68.88 101 ALA A N 1
ATOM 783 C CA . ALA A 1 101 ? 43.606 23.386 -4.764 1.00 68.88 101 ALA A CA 1
ATOM 784 C C . ALA A 1 101 ? 44.246 23.297 -3.364 1.00 68.88 101 ALA A C 1
ATOM 786 O O . ALA A 1 101 ? 44.962 24.209 -2.953 1.00 68.88 101 ALA A O 1
ATOM 787 N N . GLN A 1 102 ? 43.988 22.218 -2.617 1.00 69.25 102 GLN A N 1
ATOM 788 C CA . GLN A 1 102 ? 44.642 21.971 -1.330 1.00 69.25 102 GLN A CA 1
ATOM 789 C C . GLN A 1 102 ? 46.095 21.516 -1.493 1.00 69.25 102 GLN A C 1
ATOM 791 O O . GLN A 1 102 ? 46.938 21.977 -0.731 1.00 69.25 102 GLN A O 1
ATOM 796 N N . ALA A 1 103 ? 46.399 20.697 -2.504 1.00 64.25 103 ALA A N 1
ATOM 797 C CA . ALA A 1 103 ? 47.767 20.258 -2.788 1.00 64.25 103 ALA A CA 1
ATOM 798 C C . ALA A 1 103 ? 48.698 21.420 -3.188 1.00 64.25 103 ALA A C 1
ATOM 800 O O . ALA A 1 103 ? 49.883 21.396 -2.873 1.00 64.25 103 ALA A O 1
ATOM 801 N N . GLN A 1 104 ? 48.158 22.459 -3.831 1.00 62.69 104 GLN A N 1
ATOM 802 C CA . GLN A 1 104 ? 48.928 23.643 -4.227 1.00 62.69 104 GLN A CA 1
ATOM 803 C C . GLN A 1 104 ? 49.233 24.608 -3.073 1.00 62.69 104 GLN A C 1
ATOM 805 O O . GLN A 1 104 ? 50.200 25.344 -3.166 1.00 62.69 104 GLN A O 1
ATOM 810 N N . ARG A 1 105 ? 48.478 24.584 -1.964 1.00 63.03 105 ARG A N 1
ATOM 811 C CA . ARG A 1 105 ? 48.766 25.433 -0.787 1.00 63.03 105 ARG A CA 1
ATOM 812 C C . ARG A 1 105 ? 49.809 24.859 0.167 1.00 63.03 105 ARG A C 1
ATOM 814 O O . ARG A 1 105 ? 50.254 25.566 1.056 1.00 63.03 105 ARG A O 1
ATOM 821 N N . THR A 1 106 ? 50.136 23.578 0.044 1.00 62.34 106 THR A N 1
ATOM 822 C CA . THR A 1 106 ? 51.122 22.907 0.907 1.00 62.34 106 THR A CA 1
ATOM 823 C C . THR A 1 106 ? 52.523 22.873 0.295 1.00 62.34 106 THR A C 1
ATOM 825 O O . THR A 1 106 ? 53.393 22.200 0.836 1.00 62.34 106 THR A O 1
ATOM 828 N N . ALA A 1 107 ? 52.721 23.535 -0.848 1.00 57.91 107 ALA A N 1
ATOM 829 C CA . ALA A 1 107 ? 53.983 23.579 -1.585 1.00 57.91 107 ALA A CA 1
ATOM 830 C C . ALA A 1 107 ? 54.620 24.984 -1.637 1.00 57.91 107 ALA A C 1
ATOM 832 O O . ALA A 1 107 ? 55.687 25.112 -2.232 1.00 57.91 107 ALA A O 1
ATOM 833 N N . ASP A 1 108 ? 53.989 25.981 -1.002 1.00 52.28 108 ASP A N 1
ATOM 834 C CA . ASP A 1 108 ? 54.523 27.335 -0.788 1.00 52.2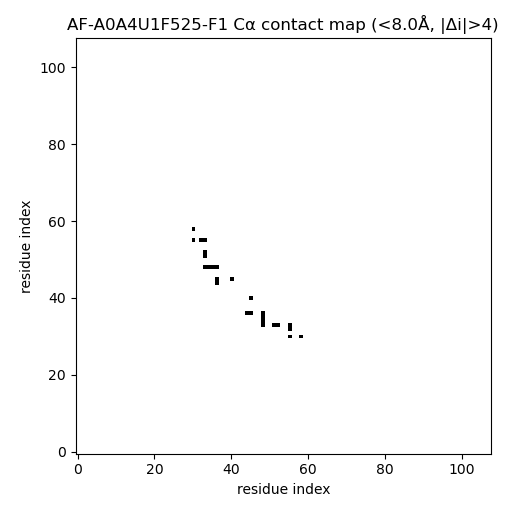8 108 ASP A CA 1
ATOM 835 C C . ASP A 1 108 ? 55.011 27.504 0.661 1.00 52.28 108 ASP A C 1
ATOM 837 O O . ASP A 1 108 ? 54.295 27.035 1.582 1.00 52.28 108 ASP A O 1
#

Mean predicted aligned error: 19.58 Å

Secondary structure (DSSP, 8-state):
-HHHHHHHHHHHHHHHHHHHHS--TT--S--PPPPP--TT--HHHHHHHHHHHHHHHHHHHS-SS----S--------S--------THHHHHHHHHHHHHHHHHT--

Foldseek 3Di:
DVVVVVVVVVVVVVVVVVCVPPDPPDPPDDLDQQDDPDPPDDPVVVVVSVVSVVVVCCVVPVPPDPDDDPDDDDDPPPDDDDDDPDDPVVVVVVVVVVVVVVVVVVVD

Sequence (108 aa):
MAASRRCLFLLLLSTGVALLLQPPLGARGTPLEPVYPGDNATLEQMAQYAAELRRYINMLTRPRYGKRDKEGVLDFSECGSPHAAAPRSQQQQRRHSRANAQAQRTAD

Solvent-accessible surface area (backbone atoms only — not comparable to full-atom values): 7222 Å² total; per-residue (Å²): 121,68,66,62,53,52,51,53,51,54,52,51,50,52,53,49,51,55,59,68,68,42,77,76,91,67,82,85,67,75,90,69,80,74,73,81,82,57,95,86,48,51,72,67,57,51,52,52,48,53,54,46,44,53,51,48,50,48,66,72,66,50,74,91,67,84,80,77,74,95,74,79,90,77,93,86,77,93,77,81,89,74,88,82,84,81,68,78,62,61,64,53,53,54,51,55,53,52,54,53,60,52,60,61,65,75,74,111

Radius of gyration: 26.61 Å; Cα contacts (8 Å, |Δi|>4): 13; chains: 1; bounding box: 70×43×72 Å

InterPro domains:
  IPR001955 Pancreatic hormone-like [PF00159] (31-66)
  IPR001955 Pancreatic hormone-like [PR00278] (31-47)
  IPR001955 Pancreatic hormone-like [PR00278] (48-64)
  IPR001955 Pancreatic hormone-like [SM00309] (30-65)
  IPR001955 Pancreatic hormone-like [cd00126] (31-65)
  IPR020392 Pancreatic hormone-like, conserved site [PS00265] (49-65)

pLDDT: mean 70.67, std 14.9, range [44.31, 93.25]

Organism: Monodon monoceros (NCBI:txid40151)